Protein AF-A0A661XBQ1-F1 (afdb_monomer)

Secondary structure (DSSP, 8-state):
-EEEEPTTS-HHHHHHHHHTT-EEEETTTTT-TT--HHHHHHHHHHTTPEEEES-GGGG-TTTS-TTSSS-EEEE---TTTHHHHHHHHHHHHHT--HHHHTT-EEEE-SS-EEEE-

Nearest PDB structures (foldseek):
  4b09-assembly5_J  TM=3.484E-01  e=2.092E+00  Escherichia coli str. K-12 substr. MG1655
  5f4h-assembly1_B  TM=5.597E-01  e=8.431E+00  Saccharolobus islandicus L.S.2.15
  3q7b-assembly1_A  TM=2.937E-01  e=9.009E+00  Lassa virus Josiah

Mean predicted aligned error: 2.7 Å

Sequence (117 aa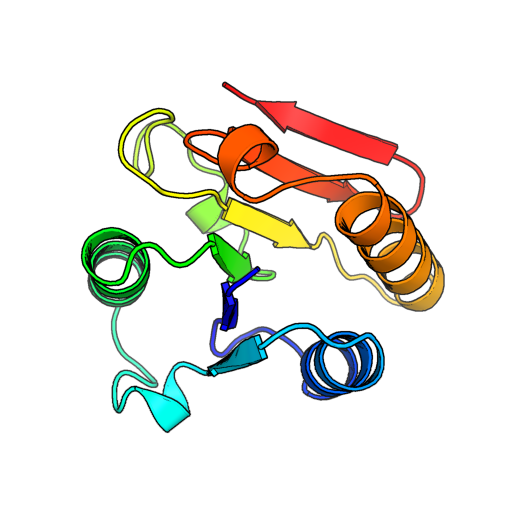):
MHFLADECVPYKTITLLKKNGFKIFTVKDLKIAGKSDSIIFNKAKSSKLTLITIDSDFGNIILYPPKIHYGIILLKLNKPNEYKIHSLLIKFLKNTTSKDLKGKLIIIEPTKIRIRK

Structure (mmCIF, N/CA/C/O backbone):
data_AF-A0A661XBQ1-F1
#
_entry.id   AF-A0A661XBQ1-F1
#
loop_
_atom_site.group_PDB
_atom_site.id
_atom_site.type_symbol
_atom_site.label_atom_id
_atom_site.label_alt_id
_atom_site.label_comp_id
_atom_site.label_asym_id
_atom_site.label_entity_id
_atom_site.label_seq_id
_atom_site.pdbx_PDB_ins_code
_atom_site.Cartn_x
_atom_site.Cartn_y
_atom_site.Cartn_z
_atom_site.occupancy
_atom_site.B_iso_or_equiv
_atom_site.auth_seq_id
_atom_site.auth_comp_id
_atom_site.auth_asym_id
_atom_site.auth_atom_id
_atom_site.pdbx_PDB_model_num
ATOM 1 N N . MET A 1 1 ? -4.634 11.375 0.494 1.00 92.88 1 MET A N 1
ATOM 2 C CA . MET A 1 1 ? -4.986 9.942 0.666 1.00 92.88 1 MET A CA 1
ATOM 3 C C . MET A 1 1 ? -4.217 9.376 1.848 1.00 92.88 1 MET A C 1
ATOM 5 O O . MET A 1 1 ? -3.130 9.875 2.126 1.00 92.88 1 MET A O 1
ATOM 9 N N . HIS A 1 2 ? -4.782 8.381 2.536 1.00 96.62 2 HIS A N 1
ATOM 10 C CA . HIS A 1 2 ? -4.204 7.778 3.737 1.00 96.62 2 HIS A CA 1
ATOM 11 C C . HIS A 1 2 ? -3.964 6.286 3.519 1.00 96.62 2 HIS A C 1
ATOM 13 O O . HIS A 1 2 ? -4.847 5.598 3.003 1.00 96.62 2 HIS A O 1
ATOM 19 N N . PHE A 1 3 ? -2.802 5.797 3.938 1.00 98.25 3 PHE A N 1
ATOM 20 C CA . PHE A 1 3 ? -2.410 4.409 3.717 1.00 98.25 3 PHE A CA 1
ATOM 21 C C . PHE A 1 3 ? -1.964 3.735 5.009 1.00 98.25 3 PHE A C 1
ATOM 23 O O . PHE A 1 3 ? -1.392 4.389 5.883 1.00 98.25 3 PHE A O 1
ATOM 30 N N . LEU A 1 4 ? -2.196 2.427 5.088 1.00 98.44 4 LEU A N 1
ATOM 31 C CA . LEU A 1 4 ? -1.547 1.533 6.037 1.00 98.44 4 LEU A CA 1
ATOM 32 C C . LEU A 1 4 ? -0.454 0.766 5.289 1.00 98.44 4 LEU A C 1
ATOM 34 O O . LEU A 1 4 ? -0.757 0.072 4.325 1.00 98.44 4 LEU A O 1
ATOM 38 N N . ALA A 1 5 ? 0.798 0.911 5.704 1.00 98.19 5 ALA A N 1
ATOM 39 C CA . ALA A 1 5 ? 1.912 0.114 5.215 1.00 98.19 5 ALA A CA 1
ATOM 40 C C . ALA A 1 5 ? 2.095 -1.113 6.110 1.00 98.19 5 ALA A C 1
ATOM 42 O O . ALA A 1 5 ? 2.266 -0.979 7.328 1.00 98.19 5 ALA A O 1
ATOM 43 N N . ASP A 1 6 ? 2.054 -2.278 5.478 1.00 96.81 6 ASP A N 1
ATOM 44 C CA . ASP A 1 6 ? 2.355 -3.570 6.081 1.00 96.81 6 ASP A CA 1
ATOM 45 C C . ASP A 1 6 ? 3.830 -3.666 6.528 1.00 96.81 6 ASP A C 1
ATOM 47 O O . ASP A 1 6 ? 4.678 -2.887 6.083 1.00 96.81 6 ASP A O 1
ATOM 51 N N . GLU A 1 7 ? 4.147 -4.609 7.415 1.00 94.94 7 GLU A N 1
ATOM 52 C CA . GLU A 1 7 ? 5.490 -4.812 7.974 1.00 94.94 7 GLU A CA 1
ATOM 53 C C . GLU A 1 7 ? 6.524 -5.163 6.902 1.00 94.94 7 GLU A C 1
ATOM 55 O O . GLU A 1 7 ? 7.676 -4.732 6.968 1.00 94.94 7 GLU A O 1
ATOM 60 N N . CYS A 1 8 ? 6.088 -5.895 5.879 1.00 94.75 8 CYS A N 1
ATOM 61 C CA . CYS A 1 8 ? 6.913 -6.312 4.757 1.00 94.75 8 CYS A CA 1
ATOM 62 C C . CYS A 1 8 ? 7.284 -5.151 3.811 1.00 94.75 8 CYS A C 1
ATOM 64 O O . CYS A 1 8 ? 8.180 -5.290 2.977 1.00 94.75 8 CYS A O 1
ATOM 66 N N . VAL A 1 9 ? 6.625 -3.988 3.914 1.00 96.62 9 VAL A N 1
ATOM 67 C CA . VAL A 1 9 ? 6.880 -2.855 3.015 1.00 96.62 9 VAL A CA 1
ATOM 68 C C . VAL A 1 9 ? 8.223 -2.195 3.355 1.00 96.62 9 VAL A C 1
ATOM 70 O O . VAL A 1 9 ? 8.396 -1.680 4.461 1.00 96.62 9 VAL A O 1
ATOM 73 N N . PRO A 1 10 ? 9.164 -2.087 2.394 1.00 95.50 10 PRO A N 1
ATOM 74 C CA . PRO A 1 10 ? 10.461 -1.476 2.658 1.00 95.50 10 PRO A CA 1
ATOM 75 C C . PRO A 1 10 ? 10.357 -0.021 3.122 1.00 95.50 10 PRO A C 1
ATOM 77 O O . PRO A 1 10 ? 9.603 0.782 2.560 1.00 95.50 10 PRO A O 1
ATOM 80 N N . TYR A 1 11 ? 11.220 0.367 4.064 1.00 95.62 11 TYR A N 1
ATOM 81 C CA . TYR A 1 11 ? 11.317 1.745 4.563 1.00 95.62 11 TYR A CA 1
ATOM 82 C C . TYR A 1 11 ? 11.510 2.781 3.441 1.00 95.62 11 TYR A C 1
ATOM 84 O O . TYR A 1 11 ? 10.955 3.881 3.481 1.00 95.62 11 TYR A O 1
ATOM 92 N N . LYS A 1 12 ? 12.242 2.414 2.383 1.00 95.81 12 LYS A N 1
ATOM 93 C CA . LYS A 1 12 ? 12.430 3.256 1.195 1.00 95.81 12 LYS A CA 1
ATOM 94 C C . LYS A 1 12 ? 11.115 3.567 0.466 1.00 95.81 12 LYS A C 1
ATOM 96 O O . LYS A 1 12 ? 10.910 4.698 0.039 1.00 95.81 12 LYS A O 1
ATOM 101 N N . THR A 1 13 ? 10.191 2.609 0.384 1.00 97.06 13 THR A N 1
ATOM 102 C CA . THR A 1 13 ? 8.848 2.8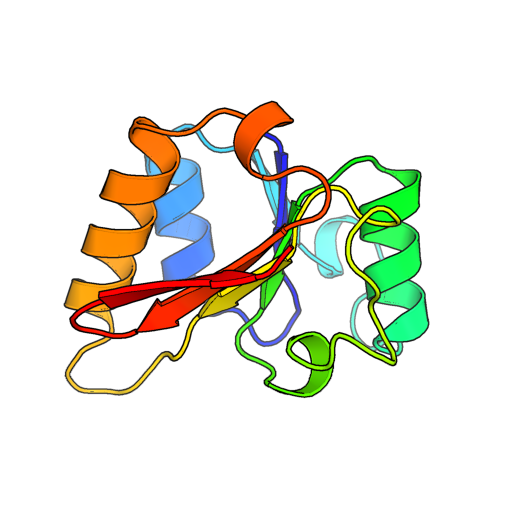34 -0.176 1.00 97.06 13 THR A CA 1
ATOM 103 C C . THR A 1 13 ? 8.048 3.793 0.708 1.00 97.06 13 THR A C 1
ATOM 105 O O . THR A 1 13 ? 7.433 4.736 0.211 1.00 97.06 13 THR A O 1
ATOM 108 N N . ILE A 1 14 ? 8.091 3.598 2.030 1.00 97.69 14 ILE A N 1
ATOM 109 C CA . ILE A 1 14 ? 7.380 4.446 3.000 1.00 97.69 14 ILE A CA 1
ATOM 110 C C . ILE A 1 14 ? 7.882 5.894 2.923 1.00 97.69 14 ILE A C 1
ATOM 112 O O . ILE A 1 14 ? 7.084 6.830 2.844 1.00 97.69 14 ILE A O 1
ATOM 116 N N . THR A 1 15 ? 9.200 6.092 2.919 1.00 97.75 15 THR A N 1
ATOM 117 C CA . THR A 1 15 ? 9.814 7.426 2.827 1.00 97.75 15 THR A CA 1
ATOM 118 C C . THR A 1 15 ? 9.521 8.107 1.498 1.00 97.75 15 THR A C 1
ATOM 120 O O . THR A 1 15 ? 9.198 9.293 1.493 1.00 97.75 15 THR A O 1
ATOM 123 N N . LEU A 1 16 ? 9.563 7.373 0.384 1.00 97.50 16 LEU A N 1
ATOM 124 C CA . LEU A 1 16 ? 9.183 7.887 -0.930 1.00 97.50 16 LEU A CA 1
ATOM 125 C C . LEU A 1 16 ? 7.742 8.415 -0.939 1.00 97.50 16 LEU A C 1
ATOM 127 O O . LEU A 1 16 ? 7.492 9.516 -1.431 1.00 97.50 16 LEU A O 1
ATOM 131 N N . LEU A 1 17 ? 6.799 7.649 -0.387 1.00 97.94 17 LEU A N 1
ATOM 132 C CA . LEU A 1 17 ? 5.394 8.048 -0.322 1.00 97.94 17 LEU A CA 1
ATOM 133 C C . LEU A 1 17 ? 5.200 9.289 0.557 1.00 97.94 17 LEU A C 1
ATOM 135 O O . LEU A 1 17 ? 4.541 10.238 0.131 1.00 97.94 17 LEU A O 1
ATOM 139 N N . LYS A 1 18 ? 5.829 9.326 1.740 1.00 97.75 18 LYS A N 1
ATOM 140 C CA . LYS A 1 18 ? 5.790 10.497 2.633 1.00 97.75 18 LYS A CA 1
ATOM 141 C C . LYS A 1 18 ? 6.346 11.753 1.951 1.00 97.75 18 LYS A C 1
ATOM 143 O O . LYS A 1 18 ? 5.700 12.795 1.987 1.00 97.75 18 LYS A O 1
ATOM 148 N N . LYS A 1 19 ? 7.484 11.646 1.251 1.00 97.81 19 LYS A N 1
ATOM 149 C CA . LYS A 1 19 ? 8.088 12.752 0.477 1.00 97.81 19 LYS A CA 1
ATOM 150 C C . LYS A 1 19 ? 7.187 13.278 -0.646 1.00 97.81 19 LYS A C 1
ATOM 152 O O . LYS A 1 19 ? 7.334 14.423 -1.048 1.00 97.81 19 LYS A O 1
ATOM 157 N N . ASN A 1 20 ? 6.254 12.466 -1.143 1.00 97.38 20 ASN A N 1
ATOM 158 C CA . ASN A 1 20 ? 5.279 12.865 -2.162 1.00 97.38 20 ASN A CA 1
ATOM 159 C C . ASN A 1 20 ? 3.938 13.346 -1.569 1.00 97.38 20 ASN A C 1
ATOM 161 O O . ASN A 1 20 ? 2.957 13.447 -2.301 1.00 97.38 20 ASN A O 1
ATOM 165 N N . GLY A 1 21 ? 3.879 13.640 -0.264 1.00 96.81 21 GLY A N 1
ATOM 166 C CA . GLY A 1 21 ? 2.703 14.226 0.390 1.00 96.81 21 GLY A CA 1
ATOM 167 C C . GLY A 1 21 ? 1.629 13.217 0.808 1.00 96.81 21 GLY A C 1
ATOM 168 O O . GLY A 1 21 ? 0.539 13.612 1.225 1.00 96.81 21 GLY A O 1
ATOM 169 N N . PHE A 1 22 ? 1.902 11.912 0.724 1.00 97.62 22 PHE A N 1
ATOM 170 C CA . PHE A 1 22 ? 0.976 10.890 1.207 1.00 97.62 22 PHE A CA 1
ATOM 171 C C . PHE A 1 22 ? 1.154 10.652 2.705 1.00 97.62 22 PHE A C 1
ATOM 173 O O . PHE A 1 22 ? 2.269 10.509 3.207 1.00 97.62 22 PHE A O 1
ATOM 180 N N . LYS A 1 23 ? 0.038 10.540 3.429 1.00 97.69 23 LYS A N 1
ATOM 181 C CA . LYS A 1 23 ? 0.057 10.217 4.857 1.00 97.69 23 LYS A CA 1
ATOM 182 C C . LYS A 1 23 ? 0.027 8.701 5.037 1.00 97.69 23 LYS A C 1
ATOM 184 O O . LYS A 1 23 ? -0.942 8.037 4.663 1.00 97.69 23 LYS A O 1
ATOM 189 N N . ILE A 1 24 ? 1.119 8.174 5.585 1.00 98.06 24 ILE A N 1
ATOM 190 C CA . ILE A 1 24 ? 1.367 6.742 5.764 1.00 98.06 24 ILE A CA 1
ATOM 191 C C . ILE A 1 24 ? 1.399 6.422 7.254 1.00 98.06 24 ILE A C 1
ATOM 193 O O . ILE A 1 24 ? 2.203 7.006 7.981 1.00 98.06 24 ILE A O 1
ATOM 197 N N . PHE A 1 25 ? 0.562 5.478 7.668 1.00 98.00 25 PHE A N 1
ATOM 198 C CA . PHE A 1 25 ? 0.644 4.793 8.951 1.00 98.00 25 PHE A CA 1
ATOM 199 C C . PHE A 1 25 ? 1.311 3.442 8.724 1.00 98.00 25 PHE A C 1
ATOM 201 O O . PHE A 1 25 ? 0.995 2.759 7.757 1.00 98.00 25 PHE A O 1
ATOM 208 N N . THR A 1 26 ? 2.226 3.044 9.588 1.00 97.50 26 THR A N 1
ATOM 209 C CA . THR A 1 26 ? 2.801 1.696 9.590 1.00 97.50 26 THR A CA 1
ATOM 210 C C . THR A 1 26 ? 2.072 0.817 10.600 1.00 97.50 26 THR A C 1
ATOM 212 O O . THR A 1 26 ? 1.427 1.316 11.526 1.00 97.50 26 THR A O 1
ATOM 215 N N . VAL A 1 27 ? 2.209 -0.504 10.478 1.00 95.94 27 VAL A N 1
ATOM 216 C CA . VAL A 1 27 ? 1.730 -1.431 11.519 1.00 95.94 27 VAL A CA 1
ATOM 217 C C . VAL A 1 27 ? 2.322 -1.117 12.902 1.00 95.94 27 VAL A C 1
ATOM 219 O O . VAL A 1 27 ? 1.644 -1.295 13.915 1.00 95.94 27 VAL A O 1
ATOM 222 N N . LYS A 1 28 ? 3.546 -0.569 12.954 1.00 95.19 28 LYS A N 1
ATOM 223 C CA . LYS A 1 28 ? 4.201 -0.111 14.189 1.00 95.19 28 LYS A CA 1
ATOM 224 C C . LYS A 1 28 ? 3.507 1.122 14.770 1.00 95.19 28 LYS A C 1
ATOM 226 O O . LYS A 1 28 ? 3.169 1.110 15.951 1.00 95.19 28 LYS A O 1
ATOM 231 N N . ASP A 1 29 ? 3.203 2.125 13.941 1.00 95.12 29 ASP A N 1
ATOM 232 C CA . ASP A 1 29 ? 2.478 3.339 14.366 1.00 95.12 29 ASP A CA 1
ATOM 233 C C . ASP A 1 29 ? 1.106 3.002 14.970 1.00 95.12 29 ASP A C 1
ATOM 235 O O . ASP A 1 29 ? 0.635 3.662 15.894 1.00 95.12 29 ASP A O 1
ATOM 239 N N . LEU A 1 30 ? 0.464 1.948 14.458 1.00 94.94 30 LEU A N 1
ATOM 240 C CA . LEU A 1 30 ? -0.850 1.491 14.907 1.00 94.94 30 LEU A CA 1
ATOM 241 C C . LEU A 1 30 ? -0.800 0.410 15.999 1.00 94.94 30 LEU A C 1
ATOM 243 O O . LEU A 1 30 ? -1.858 -0.107 16.361 1.00 94.94 30 LEU A O 1
ATOM 247 N N . LYS A 1 31 ? 0.386 0.078 16.532 1.00 96.06 31 LYS A N 1
ATOM 248 C CA . LYS A 1 31 ? 0.603 -0.955 17.566 1.00 96.06 31 LYS A CA 1
ATOM 249 C C . LYS A 1 31 ? 0.051 -2.343 17.189 1.00 96.06 31 LYS A C 1
ATOM 251 O O . LYS A 1 31 ? -0.437 -3.081 18.042 1.00 96.06 31 LYS A O 1
ATOM 256 N N . ILE A 1 32 ? 0.129 -2.698 15.908 1.00 95.62 32 ILE A N 1
ATOM 257 C CA . ILE A 1 32 ? -0.316 -3.989 15.351 1.00 95.62 32 ILE A CA 1
ATOM 258 C C . ILE A 1 32 ? 0.788 -4.700 14.550 1.00 95.62 32 ILE A C 1
ATOM 260 O O . ILE A 1 32 ? 0.489 -5.544 13.712 1.00 95.62 32 ILE A O 1
ATOM 264 N N . ALA A 1 33 ? 2.057 -4.362 14.786 1.00 94.25 33 ALA A N 1
ATOM 265 C CA . ALA A 1 33 ? 3.185 -5.110 14.225 1.00 94.25 33 ALA A CA 1
ATOM 266 C C . ALA A 1 33 ? 3.156 -6.580 14.691 1.00 94.25 33 ALA A C 1
ATOM 268 O O . ALA A 1 33 ? 2.723 -6.857 15.815 1.00 94.25 33 ALA A O 1
ATOM 269 N N . GLY A 1 34 ? 3.566 -7.513 13.826 1.00 92.94 34 GLY A N 1
ATOM 270 C CA . GLY A 1 34 ? 3.512 -8.958 14.083 1.00 92.94 34 GLY A CA 1
ATOM 271 C C . GLY A 1 34 ? 2.107 -9.558 14.258 1.00 92.94 34 GLY A C 1
ATOM 272 O O . GLY A 1 34 ? 1.981 -10.708 14.679 1.00 92.94 34 GLY A O 1
ATOM 273 N N . LYS A 1 35 ? 1.031 -8.801 14.000 1.00 96.12 35 LYS A N 1
ATOM 274 C CA . LYS A 1 35 ? -0.341 -9.333 14.001 1.00 96.12 35 LYS A CA 1
ATOM 275 C C . LYS A 1 35 ? -0.648 -10.020 12.669 1.00 96.12 35 LYS A C 1
ATOM 277 O O . LYS A 1 35 ? -0.016 -9.734 11.664 1.00 96.12 35 LYS A O 1
ATOM 282 N N . SER A 1 36 ? -1.646 -10.903 12.670 1.00 95.62 36 SER A N 1
ATOM 283 C CA . SER A 1 36 ? -2.054 -11.632 11.466 1.00 95.62 36 SER A CA 1
ATOM 284 C C . SER A 1 36 ? -2.651 -10.717 10.396 1.00 95.62 36 SER A C 1
ATOM 286 O O . SER A 1 36 ? -3.220 -9.663 10.707 1.00 95.62 36 SER A O 1
ATOM 288 N N . ASP A 1 37 ? -2.633 -11.178 9.146 1.00 95.19 37 ASP A N 1
ATOM 289 C CA . ASP A 1 37 ? -3.194 -10.456 8.003 1.00 95.19 37 ASP A CA 1
ATOM 290 C C . ASP A 1 37 ? -4.642 -10.030 8.221 1.00 95.19 37 ASP A C 1
ATOM 292 O O . ASP A 1 37 ? -5.025 -8.910 7.891 1.00 95.19 37 ASP A O 1
ATOM 296 N N . SER A 1 38 ? -5.449 -10.890 8.850 1.00 94.69 38 SER A N 1
ATOM 297 C CA . SER A 1 38 ? -6.841 -10.580 9.187 1.00 94.69 38 SER A CA 1
ATOM 298 C C . SER A 1 38 ? -6.967 -9.349 10.098 1.00 94.69 38 SER A C 1
ATOM 300 O O . SER A 1 38 ? -7.854 -8.516 9.900 1.00 94.69 38 SER A O 1
ATOM 302 N N . ILE A 1 39 ? -6.060 -9.182 11.067 1.00 96.62 39 ILE A N 1
ATOM 303 C CA . ILE A 1 39 ? -6.036 -8.032 11.979 1.00 96.62 39 ILE A CA 1
ATOM 304 C C . ILE A 1 39 ? -5.576 -6.783 11.225 1.00 96.62 39 ILE A C 1
ATOM 306 O O . ILE A 1 39 ? -6.207 -5.730 11.350 1.00 96.62 39 ILE A O 1
ATOM 310 N N . ILE A 1 40 ? -4.521 -6.894 10.413 1.00 97.25 40 ILE A N 1
ATOM 311 C CA . ILE A 1 40 ? -3.997 -5.790 9.596 1.00 97.25 40 ILE A CA 1
ATOM 312 C C . ILE A 1 40 ? -5.070 -5.304 8.611 1.00 97.25 40 ILE A C 1
ATOM 314 O O . ILE A 1 40 ? -5.369 -4.107 8.543 1.00 97.25 40 ILE A O 1
ATOM 318 N N . PHE A 1 41 ? -5.722 -6.231 7.912 1.00 96.88 41 PHE A N 1
ATOM 319 C CA . PHE A 1 41 ? -6.819 -5.965 6.990 1.00 96.88 41 PHE A CA 1
ATOM 320 C C . PHE A 1 41 ? -7.995 -5.277 7.683 1.00 96.88 41 PHE A C 1
ATOM 322 O O . PHE A 1 41 ? -8.464 -4.227 7.232 1.00 96.88 41 PHE A O 1
ATOM 329 N N . ASN A 1 42 ? -8.454 -5.819 8.814 1.00 96.44 42 ASN A N 1
ATOM 330 C CA . ASN A 1 42 ? -9.555 -5.233 9.575 1.00 96.44 42 ASN A CA 1
ATOM 331 C C . ASN A 1 42 ? -9.199 -3.844 10.113 1.00 96.44 42 ASN A C 1
ATOM 333 O O . ASN A 1 42 ? -10.056 -2.952 10.137 1.00 96.44 42 ASN A O 1
ATOM 337 N N . LYS A 1 43 ? -7.936 -3.606 10.482 1.00 97.56 43 LYS A N 1
ATOM 338 C CA . LYS A 1 43 ? -7.468 -2.276 10.875 1.00 97.56 43 LYS A CA 1
ATOM 339 C C . LYS A 1 43 ? -7.513 -1.295 9.705 1.00 97.56 43 LYS A C 1
ATOM 341 O O . LYS A 1 43 ? -8.044 -0.196 9.876 1.00 97.56 43 LYS A O 1
ATOM 346 N N . ALA A 1 44 ? -7.022 -1.684 8.527 1.00 97.12 44 ALA A N 1
ATOM 347 C CA . ALA A 1 44 ? -7.101 -0.861 7.319 1.00 97.12 44 ALA A CA 1
ATOM 348 C C . ALA A 1 44 ? -8.560 -0.528 6.969 1.00 97.12 44 ALA A C 1
ATOM 350 O O . ALA A 1 44 ? -8.904 0.636 6.760 1.00 97.12 44 ALA A O 1
ATOM 351 N N . LYS A 1 45 ? -9.438 -1.539 6.990 1.00 95.75 45 LYS A N 1
ATOM 352 C CA . LYS A 1 45 ? -10.873 -1.412 6.712 1.00 95.75 45 LYS A CA 1
ATOM 353 C C . LYS A 1 45 ? -11.573 -0.460 7.682 1.00 95.75 45 LYS A C 1
ATOM 355 O O . LYS A 1 45 ? -12.180 0.512 7.238 1.00 95.75 45 LYS A O 1
ATOM 360 N N . SER A 1 46 ? -11.478 -0.714 8.987 1.00 96.25 46 SER A N 1
ATOM 361 C CA . SER A 1 46 ? -12.129 0.107 10.026 1.00 96.25 46 SER A CA 1
ATOM 362 C C . SER A 1 46 ? -11.637 1.556 10.021 1.00 96.25 46 SER A C 1
ATOM 364 O O . SER A 1 46 ? -12.422 2.477 10.228 1.00 96.25 46 SER A O 1
ATOM 366 N N . SER A 1 47 ? -10.359 1.769 9.698 1.00 96.06 47 SER A N 1
ATOM 367 C CA . SER A 1 47 ? -9.735 3.098 9.652 1.00 96.06 47 SER A CA 1
ATOM 368 C C . SER A 1 47 ? -9.878 3.795 8.290 1.00 96.06 47 SER A C 1
ATOM 370 O O . SER A 1 47 ? -9.347 4.888 8.099 1.00 96.06 47 SER A O 1
ATOM 372 N N . LYS A 1 48 ? -10.581 3.178 7.328 1.00 96.19 48 LYS A N 1
ATOM 373 C CA . LYS A 1 48 ? -10.752 3.669 5.949 1.00 96.19 48 LYS A CA 1
ATOM 374 C C . LYS A 1 48 ? -9.426 3.972 5.233 1.00 96.19 48 LYS A C 1
ATOM 376 O O . LYS A 1 48 ? -9.331 4.928 4.462 1.00 96.19 48 LYS A O 1
ATOM 381 N N . LEU A 1 49 ? -8.403 3.162 5.499 1.00 97.56 49 LEU A N 1
ATOM 382 C CA . LEU A 1 49 ? -7.065 3.268 4.917 1.00 97.56 49 LEU A CA 1
ATOM 383 C C . LEU A 1 49 ? -6.919 2.307 3.735 1.00 97.56 49 LEU A C 1
ATOM 385 O O . LEU A 1 49 ? -7.429 1.187 3.763 1.00 97.56 49 LEU A O 1
ATOM 389 N N . THR A 1 50 ? -6.175 2.726 2.714 1.00 98.06 50 THR A N 1
ATOM 390 C CA . THR A 1 50 ? -5.709 1.815 1.664 1.00 98.06 50 THR A CA 1
ATOM 391 C C . THR A 1 50 ? -4.505 1.028 2.190 1.00 98.06 50 THR A C 1
ATOM 393 O O . THR A 1 50 ? -3.532 1.632 2.642 1.00 98.06 50 THR A O 1
ATOM 396 N N . LEU A 1 51 ? -4.552 -0.303 2.132 1.00 98.19 51 LEU A N 1
ATOM 397 C CA . LEU A 1 51 ? -3.432 -1.161 2.527 1.00 98.19 51 LEU A CA 1
ATOM 398 C C . LEU A 1 51 ? -2.369 -1.178 1.421 1.00 98.19 51 LEU A C 1
ATOM 400 O O . LEU A 1 51 ? -2.709 -1.338 0.252 1.00 98.19 51 LEU A O 1
ATOM 404 N N . ILE A 1 52 ? -1.097 -1.025 1.777 1.00 98.19 52 ILE A N 1
ATOM 405 C CA . ILE A 1 52 ? 0.056 -1.238 0.896 1.00 98.19 52 ILE A CA 1
ATOM 406 C C . ILE A 1 52 ? 0.852 -2.407 1.461 1.00 98.19 52 ILE A C 1
ATOM 408 O O . ILE A 1 52 ? 1.204 -2.389 2.639 1.00 98.19 52 ILE A O 1
ATOM 412 N N . THR A 1 53 ? 1.159 -3.386 0.617 1.00 97.81 53 THR A N 1
ATOM 413 C CA . THR A 1 53 ? 1.891 -4.599 0.996 1.00 97.81 53 THR A CA 1
ATOM 414 C C . THR A 1 53 ? 2.712 -5.129 -0.183 1.00 97.81 53 THR A C 1
ATOM 416 O O . THR A 1 53 ? 2.465 -4.772 -1.341 1.00 97.81 53 THR A O 1
ATOM 419 N N . ILE A 1 54 ? 3.725 -5.943 0.111 1.00 96.81 54 ILE A N 1
ATOM 420 C CA . ILE A 1 54 ? 4.431 -6.771 -0.880 1.00 96.81 54 ILE A CA 1
ATOM 421 C C . ILE A 1 54 ? 4.027 -8.248 -0.776 1.00 96.81 54 ILE A C 1
ATOM 423 O O . ILE A 1 54 ? 4.397 -9.040 -1.644 1.00 96.81 54 ILE A O 1
ATOM 427 N N . ASP A 1 55 ? 3.263 -8.607 0.256 1.00 95.62 55 ASP A N 1
ATOM 428 C CA . ASP A 1 55 ? 2.789 -9.962 0.486 1.00 95.62 55 ASP A CA 1
ATOM 429 C C . ASP A 1 55 ? 1.680 -10.319 -0.511 1.00 95.62 55 ASP A C 1
ATOM 431 O O . ASP A 1 55 ? 0.685 -9.609 -0.679 1.00 95.62 55 ASP A O 1
ATOM 435 N N . SER A 1 56 ? 1.880 -11.430 -1.214 1.00 94.88 56 SER A N 1
ATOM 436 C CA . SER A 1 56 ? 0.967 -11.874 -2.262 1.00 94.88 56 SER A CA 1
ATOM 437 C C . SER A 1 56 ? -0.345 -12.429 -1.718 1.00 94.88 56 SER A C 1
ATOM 439 O O . SER A 1 56 ? -1.310 -12.465 -2.487 1.00 94.88 56 SER A O 1
ATOM 441 N N . ASP A 1 57 ? -0.415 -12.775 -0.433 1.00 95.00 57 ASP A N 1
ATOM 442 C CA . ASP A 1 57 ? -1.628 -13.292 0.200 1.00 95.00 57 ASP A CA 1
ATOM 443 C C . ASP A 1 57 ? -2.749 -12.247 0.188 1.00 95.00 57 ASP A C 1
ATOM 445 O O . ASP A 1 57 ? -3.884 -12.557 -0.185 1.00 95.00 57 ASP A O 1
ATOM 449 N N . PHE A 1 58 ? -2.425 -10.964 0.387 1.00 95.06 58 PHE A N 1
ATOM 450 C CA . PHE A 1 58 ? -3.367 -9.848 0.210 1.00 95.06 58 PHE A CA 1
ATOM 451 C C . PHE A 1 58 ? -3.871 -9.661 -1.234 1.00 95.06 58 PHE A C 1
ATOM 453 O O . PHE A 1 58 ? -4.792 -8.880 -1.482 1.00 95.06 58 PHE A O 1
ATOM 460 N N . GLY A 1 59 ? -3.295 -10.374 -2.205 1.00 93.94 59 GLY A N 1
ATOM 461 C CA . GLY A 1 59 ? -3.796 -10.462 -3.576 1.00 93.94 59 GLY A CA 1
ATOM 462 C C . GLY A 1 59 ? -4.973 -11.431 -3.757 1.00 93.94 59 GLY A C 1
ATOM 463 O O . GLY A 1 59 ? -5.561 -11.472 -4.845 1.00 93.94 59 GLY A O 1
ATOM 464 N N . ASN A 1 60 ? -5.320 -12.214 -2.730 1.00 94.44 60 ASN A N 1
ATOM 465 C CA . ASN A 1 60 ? -6.416 -13.174 -2.767 1.00 94.44 60 ASN A CA 1
ATOM 466 C C . ASN A 1 60 ? -7.775 -12.476 -2.592 1.00 94.44 60 ASN A C 1
ATOM 468 O O . ASN A 1 60 ? -8.193 -12.143 -1.487 1.00 94.44 60 ASN A O 1
ATOM 472 N N . ILE A 1 61 ? -8.499 -12.305 -3.698 1.00 91.88 61 ILE A N 1
ATOM 473 C CA . ILE A 1 61 ? -9.816 -11.651 -3.720 1.00 91.88 61 ILE A CA 1
ATOM 474 C C . ILE A 1 61 ? -10.937 -12.470 -3.063 1.00 91.88 61 ILE A C 1
ATOM 476 O O . ILE A 1 61 ? -12.013 -11.933 -2.842 1.00 91.88 61 ILE A O 1
ATOM 480 N N . ILE A 1 62 ? -10.729 -13.755 -2.768 1.00 91.50 62 ILE A N 1
ATOM 481 C CA . ILE A 1 62 ? -11.711 -14.558 -2.025 1.00 91.50 62 ILE A CA 1
ATOM 482 C C . ILE A 1 62 ? -11.588 -14.242 -0.530 1.00 91.50 62 ILE A C 1
ATOM 484 O O . ILE A 1 62 ? -12.597 -14.029 0.137 1.00 91.50 62 ILE A O 1
ATOM 488 N N . LEU A 1 63 ? -10.354 -14.147 -0.021 1.00 92.12 63 LEU A N 1
ATOM 489 C CA . LEU A 1 63 ? -10.074 -13.783 1.374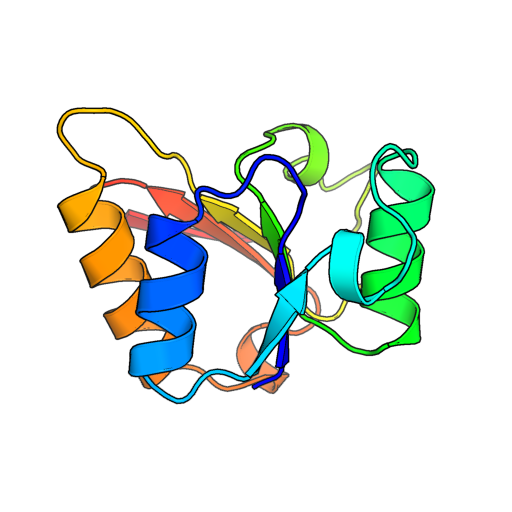 1.00 92.12 63 LEU A CA 1
ATOM 490 C C . LEU A 1 63 ? -10.288 -12.287 1.637 1.00 92.12 63 LEU A C 1
ATOM 492 O O . LEU A 1 63 ? -10.781 -11.897 2.695 1.00 92.12 63 LEU A O 1
ATOM 496 N N . TYR A 1 64 ? -9.960 -11.452 0.652 1.00 94.06 64 TYR A N 1
ATOM 497 C CA . TYR A 1 64 ? -10.046 -9.997 0.730 1.00 94.06 64 TYR A CA 1
ATOM 498 C C . TYR A 1 64 ? -10.941 -9.458 -0.391 1.00 94.06 64 TYR A C 1
ATOM 500 O O . TYR A 1 64 ? -10.444 -8.857 -1.349 1.00 94.06 64 TYR A O 1
ATOM 508 N N . PRO A 1 65 ? -12.267 -9.682 -0.309 1.00 91.00 65 PRO A N 1
ATOM 509 C CA . PRO A 1 65 ? -13.159 -9.355 -1.401 1.00 91.00 65 PRO A CA 1
ATOM 510 C C . PRO A 1 65 ? -13.150 -7.864 -1.745 1.00 91.00 65 PRO A C 1
ATOM 512 O O . PRO A 1 65 ? -13.243 -7.003 -0.859 1.00 91.00 65 PRO A O 1
ATOM 515 N N . PRO A 1 66 ? -13.117 -7.535 -3.047 1.00 83.56 66 PRO A N 1
ATOM 516 C CA . PRO A 1 66 ? -13.485 -6.212 -3.513 1.00 83.56 66 PRO A CA 1
ATOM 517 C C . PRO A 1 66 ? -14.815 -5.764 -2.886 1.00 83.56 66 PRO A C 1
ATOM 519 O O . PRO A 1 66 ? -15.669 -6.580 -2.542 1.00 83.56 66 PRO A O 1
ATOM 522 N N . LYS A 1 67 ? -15.007 -4.448 -2.742 1.00 84.75 67 LYS A N 1
ATOM 523 C CA . LYS A 1 67 ? -16.136 -3.770 -2.051 1.00 84.75 67 LYS A CA 1
ATOM 524 C C . LYS A 1 67 ? -16.049 -3.665 -0.524 1.00 84.75 67 LYS A C 1
ATOM 526 O O . LYS A 1 67 ? -16.591 -2.695 0.007 1.00 84.75 67 LYS A O 1
ATOM 531 N N . ILE A 1 68 ? -15.359 -4.564 0.189 1.00 91.12 68 ILE A N 1
ATOM 532 C CA . ILE A 1 68 ? -15.307 -4.493 1.668 1.00 91.12 68 ILE A CA 1
ATOM 533 C C . ILE A 1 68 ? -14.119 -3.699 2.226 1.00 91.12 68 ILE A C 1
ATOM 535 O O . ILE A 1 68 ? -14.078 -3.441 3.427 1.00 91.12 68 ILE A O 1
ATOM 539 N N . HIS A 1 69 ? -13.168 -3.296 1.380 1.00 94.38 69 HIS A N 1
ATOM 540 C CA . HIS A 1 69 ? -11.976 -2.538 1.769 1.00 94.38 69 HIS A CA 1
ATOM 541 C C . HIS A 1 69 ? -11.858 -1.202 1.022 1.00 94.38 69 HIS A C 1
ATOM 543 O O . HIS A 1 69 ? -12.497 -0.962 -0.003 1.00 94.38 69 HIS A O 1
ATOM 549 N N . TYR A 1 70 ? -10.985 -0.321 1.515 1.00 96.56 70 TYR A N 1
ATOM 550 C CA . TYR A 1 70 ? -10.729 1.011 0.938 1.00 96.56 70 TYR A CA 1
ATOM 551 C C . TYR A 1 70 ? -9.558 1.032 -0.056 1.00 96.56 70 TYR A C 1
ATOM 553 O O . TYR A 1 70 ? -9.081 2.086 -0.470 1.00 96.56 70 TYR A O 1
ATOM 561 N N . GLY A 1 71 ? -9.131 -0.160 -0.456 1.00 97.12 71 GLY A N 1
ATOM 562 C CA . GLY A 1 71 ? -8.137 -0.412 -1.491 1.00 97.12 71 GLY A CA 1
ATOM 563 C C . GLY A 1 71 ? -6.994 -1.252 -0.942 1.00 97.12 71 GLY A C 1
ATOM 564 O O . GLY A 1 71 ? -6.626 -1.105 0.223 1.00 97.12 71 GLY A O 1
ATOM 565 N N . ILE A 1 72 ? -6.458 -2.128 -1.782 1.00 98.00 72 ILE A N 1
ATOM 566 C CA . ILE A 1 72 ? -5.233 -2.878 -1.506 1.00 98.00 72 ILE A CA 1
ATOM 567 C C . ILE A 1 72 ? -4.278 -2.591 -2.656 1.00 98.00 72 ILE A C 1
ATOM 569 O O . ILE A 1 72 ? -4.659 -2.721 -3.818 1.00 98.00 72 ILE A O 1
ATOM 573 N N . ILE A 1 73 ? -3.055 -2.185 -2.340 1.00 98.12 73 ILE A N 1
ATOM 574 C CA . ILE A 1 73 ? -1.967 -2.003 -3.294 1.00 98.12 73 ILE A CA 1
ATOM 575 C C . ILE A 1 73 ? -0.931 -3.087 -3.019 1.00 98.12 73 ILE A C 1
ATOM 577 O O . ILE A 1 73 ? -0.198 -3.019 -2.033 1.00 98.12 73 ILE A O 1
ATOM 581 N N . LEU A 1 74 ? -0.871 -4.065 -3.917 1.00 98.00 74 LEU A N 1
ATOM 582 C CA . LEU A 1 74 ? 0.142 -5.108 -3.929 1.00 98.00 74 LEU A CA 1
ATOM 583 C C . LEU A 1 74 ? 1.310 -4.672 -4.817 1.00 98.00 74 LEU A C 1
ATOM 585 O O . LEU A 1 74 ? 1.177 -4.558 -6.039 1.00 98.00 74 LEU A O 1
ATOM 589 N N . LEU A 1 75 ? 2.464 -4.434 -4.204 1.00 97.62 75 LEU A N 1
ATOM 590 C CA . LEU A 1 75 ? 3.692 -4.072 -4.902 1.00 97.62 75 LEU A CA 1
ATOM 591 C C . LEU A 1 75 ? 4.500 -5.335 -5.205 1.00 97.62 75 LEU A C 1
ATOM 593 O O . LEU A 1 75 ? 5.036 -5.966 -4.298 1.00 97.62 75 LEU A O 1
ATOM 597 N N . LYS A 1 76 ? 4.659 -5.685 -6.484 1.00 95.25 76 LYS A N 1
ATOM 598 C CA . LYS A 1 76 ? 5.517 -6.805 -6.904 1.00 95.25 76 LYS A CA 1
ATOM 599 C C . LYS A 1 76 ? 6.985 -6.375 -6.959 1.00 95.25 76 LYS A C 1
ATOM 601 O O . LYS A 1 76 ? 7.589 -6.364 -8.029 1.00 95.25 76 LYS A O 1
ATOM 606 N N . LEU A 1 77 ? 7.535 -5.964 -5.811 1.00 90.50 77 LEU A N 1
ATOM 607 C CA . LEU A 1 77 ? 8.918 -5.492 -5.699 1.00 90.50 77 LEU A CA 1
ATOM 608 C C . LEU A 1 77 ? 9.911 -6.603 -6.054 1.00 90.50 77 LEU A C 1
ATOM 610 O O . LEU A 1 77 ? 9.891 -7.682 -5.475 1.00 90.50 77 LEU A O 1
ATOM 614 N N . ASN A 1 78 ? 10.818 -6.305 -6.982 1.00 86.50 78 ASN A N 1
ATOM 615 C CA . ASN A 1 78 ? 11.990 -7.120 -7.269 1.00 86.50 78 ASN A CA 1
ATOM 616 C C . ASN A 1 78 ? 13.198 -6.219 -7.572 1.00 86.50 78 ASN A C 1
ATOM 618 O O . ASN A 1 78 ? 13.059 -5.135 -8.142 1.00 86.50 78 ASN A O 1
ATOM 622 N N . LYS A 1 79 ?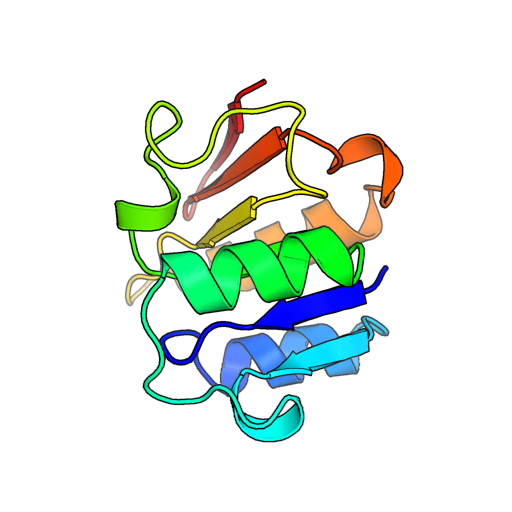 14.404 -6.654 -7.198 1.00 77.81 79 LYS A N 1
ATOM 623 C CA . LYS A 1 79 ? 15.647 -6.068 -7.726 1.00 77.81 79 LYS A CA 1
ATOM 624 C C . LYS A 1 79 ? 15.898 -6.776 -9.063 1.00 77.81 79 LYS A C 1
ATOM 626 O O . LYS A 1 79 ? 15.961 -8.001 -9.046 1.00 77.81 79 LYS A O 1
ATOM 631 N N . PRO A 1 80 ? 15.909 -6.080 -10.218 1.00 83.44 80 PRO A N 1
ATOM 632 C CA . PRO A 1 80 ? 16.400 -4.710 -10.420 1.00 83.44 80 PRO A CA 1
ATOM 633 C C . PRO A 1 80 ? 15.337 -3.607 -10.609 1.00 83.44 80 PRO A C 1
ATOM 635 O O . PRO A 1 80 ? 15.701 -2.450 -10.796 1.00 83.44 80 PRO A O 1
ATOM 638 N N . ASN A 1 81 ? 14.035 -3.906 -10.593 1.00 88.44 81 ASN A N 1
ATOM 639 C CA . ASN A 1 81 ? 13.007 -2.954 -11.046 1.00 88.44 81 ASN A CA 1
ATOM 640 C C . ASN A 1 81 ? 12.312 -2.151 -9.936 1.00 88.44 81 ASN A C 1
ATOM 642 O O . ASN A 1 81 ? 11.328 -1.464 -10.215 1.00 88.44 81 ASN A O 1
ATOM 646 N N . GLU A 1 82 ? 12.803 -2.197 -8.699 1.00 92.06 82 GLU A N 1
ATOM 647 C CA . GLU A 1 82 ? 12.248 -1.444 -7.565 1.00 92.06 82 GLU A CA 1
ATOM 648 C C . GLU A 1 82 ? 11.981 0.032 -7.919 1.00 92.06 82 GLU A C 1
ATOM 650 O O . GLU A 1 82 ? 10.891 0.542 -7.669 1.00 92.06 82 GLU A O 1
ATOM 655 N N . TYR A 1 83 ? 12.928 0.693 -8.596 1.00 93.50 83 TYR A N 1
ATOM 656 C CA . TYR A 1 83 ? 12.790 2.090 -9.018 1.00 93.50 83 TYR A CA 1
ATOM 657 C C . TYR A 1 83 ? 11.646 2.311 -10.021 1.00 93.50 83 TYR A C 1
ATOM 659 O O . TYR A 1 83 ? 10.947 3.322 -9.940 1.00 93.50 83 TYR A O 1
ATOM 667 N N . LYS A 1 84 ? 11.415 1.367 -10.947 1.00 95.12 84 LYS A N 1
ATOM 668 C CA . LYS A 1 84 ? 10.301 1.438 -11.906 1.00 95.12 84 LYS A CA 1
ATOM 669 C C . LYS A 1 84 ? 8.973 1.314 -11.178 1.00 95.12 84 LYS A C 1
ATOM 671 O O . LYS A 1 84 ? 8.063 2.090 -11.445 1.00 95.12 84 LYS A O 1
ATOM 676 N N . ILE A 1 85 ? 8.886 0.391 -10.219 1.00 96.38 85 ILE A N 1
ATOM 677 C CA . ILE A 1 85 ? 7.679 0.188 -9.412 1.00 96.38 85 ILE A CA 1
ATOM 678 C C . ILE A 1 85 ? 7.398 1.422 -8.559 1.00 96.38 85 ILE A C 1
ATOM 680 O O . ILE A 1 85 ? 6.266 1.888 -8.517 1.00 96.38 85 ILE A O 1
ATOM 684 N N . HIS A 1 86 ? 8.421 1.992 -7.923 1.00 96.62 86 HIS A N 1
ATOM 685 C CA . HIS A 1 86 ? 8.321 3.242 -7.169 1.00 96.62 86 HIS A CA 1
ATOM 686 C C . HIS A 1 86 ? 7.852 4.409 -8.041 1.00 96.62 86 HIS A C 1
ATOM 688 O O . HIS A 1 86 ? 6.918 5.114 -7.663 1.00 96.62 86 HIS A O 1
ATOM 694 N N . SER A 1 87 ? 8.445 4.587 -9.222 1.00 95.75 87 SER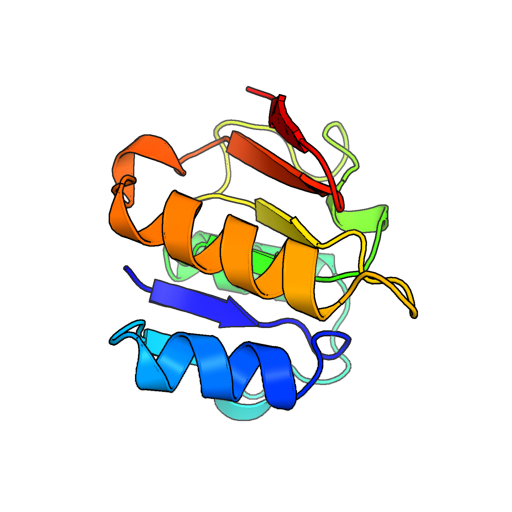 A N 1
ATOM 695 C CA . SER A 1 87 ? 8.038 5.623 -10.178 1.00 95.75 87 SER A CA 1
ATOM 696 C C . SER A 1 87 ? 6.583 5.443 -10.625 1.00 95.75 87 SER A C 1
ATOM 698 O O . SER A 1 87 ? 5.785 6.382 -10.570 1.00 95.75 87 SER A O 1
ATOM 700 N N . LEU A 1 88 ? 6.203 4.213 -10.983 1.00 96.56 88 LEU A N 1
ATOM 701 C CA . LEU A 1 88 ? 4.855 3.875 -11.427 1.00 96.56 88 LEU A CA 1
ATOM 702 C C . LEU A 1 88 ? 3.822 4.041 -10.306 1.00 96.56 88 LEU A C 1
ATOM 704 O O . LEU A 1 88 ? 2.755 4.595 -10.550 1.00 96.56 88 LEU A O 1
ATOM 708 N N . LEU A 1 89 ? 4.157 3.640 -9.076 1.00 97.38 89 LEU A N 1
ATOM 709 C CA . LEU A 1 89 ? 3.344 3.851 -7.878 1.00 97.38 89 LEU A CA 1
ATOM 710 C C . LEU A 1 89 ? 3.069 5.338 -7.654 1.00 97.38 89 LEU A C 1
ATOM 712 O O . LEU A 1 89 ? 1.916 5.725 -7.490 1.00 97.38 89 LEU A O 1
ATOM 716 N N . ILE A 1 90 ? 4.100 6.185 -7.684 1.00 97.50 90 ILE A N 1
ATOM 717 C CA . ILE A 1 90 ? 3.925 7.628 -7.487 1.00 97.50 90 ILE A CA 1
ATOM 718 C C 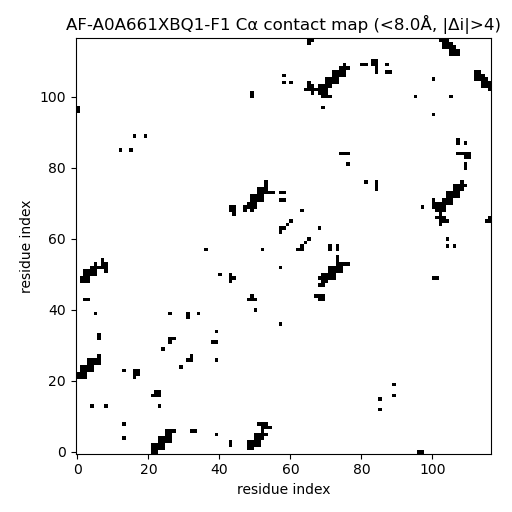. ILE A 1 90 ? 3.110 8.245 -8.622 1.00 97.50 90 ILE A C 1
ATOM 720 O O . ILE A 1 90 ? 2.173 8.996 -8.350 1.00 97.50 90 ILE A O 1
ATOM 724 N N . LYS A 1 91 ? 3.416 7.910 -9.881 1.00 96.94 91 LYS A N 1
ATOM 725 C CA . LYS A 1 91 ? 2.651 8.392 -11.038 1.00 96.94 91 LYS A CA 1
ATOM 726 C C . LYS A 1 91 ? 1.183 7.986 -10.934 1.00 96.94 91 LYS A C 1
ATOM 728 O O . LYS A 1 91 ? 0.308 8.811 -11.172 1.00 96.94 91 LYS A O 1
ATOM 733 N N . PHE A 1 92 ? 0.908 6.742 -10.559 1.00 97.19 92 PHE A N 1
ATOM 734 C CA . PHE A 1 92 ? -0.447 6.244 -10.368 1.00 97.19 92 PHE A CA 1
ATOM 735 C C . PHE A 1 92 ? -1.171 7.003 -9.257 1.00 97.19 92 PHE A C 1
ATOM 737 O O . PHE A 1 92 ? -2.236 7.567 -9.496 1.00 97.19 92 PHE A O 1
ATOM 744 N N . LEU A 1 93 ? -0.576 7.090 -8.066 1.00 97.25 93 LEU A N 1
ATOM 745 C CA . LEU A 1 93 ? -1.210 7.725 -6.912 1.00 97.25 93 LEU A CA 1
ATOM 746 C C . LEU A 1 93 ? -1.427 9.232 -7.087 1.00 97.25 93 LEU A C 1
ATOM 748 O O . LEU A 1 93 ? -2.406 9.752 -6.565 1.00 97.25 93 LEU A O 1
ATOM 752 N N . LYS A 1 94 ? -0.561 9.936 -7.826 1.00 96.56 94 LYS A N 1
ATOM 753 C CA . LYS A 1 94 ? -0.768 11.361 -8.145 1.00 96.56 94 LYS A CA 1
ATOM 754 C C . LYS A 1 94 ? -1.963 11.602 -9.072 1.00 96.56 94 LYS A C 1
ATOM 756 O O . LYS A 1 94 ? -2.546 12.675 -9.021 1.00 96.56 94 LYS A O 1
ATOM 761 N N . ASN A 1 95 ? -2.330 10.612 -9.884 1.00 96.44 95 ASN A N 1
ATOM 762 C CA . ASN A 1 95 ? -3.438 10.694 -10.840 1.00 96.44 95 ASN A CA 1
ATOM 763 C C . ASN A 1 95 ? -4.706 9.971 -10.353 1.00 96.44 95 ASN A C 1
ATOM 765 O O . ASN A 1 95 ? -5.603 9.703 -11.146 1.00 96.44 95 ASN A O 1
ATOM 769 N N . THR A 1 96 ? -4.771 9.608 -9.070 1.00 95.75 96 THR A N 1
ATOM 770 C CA . THR A 1 96 ? -5.840 8.770 -8.518 1.00 95.75 96 THR A CA 1
ATOM 771 C C . THR A 1 96 ? -6.349 9.359 -7.208 1.00 95.75 96 THR A C 1
ATOM 773 O O . THR A 1 96 ? -5.581 9.916 -6.427 1.00 95.75 96 THR A O 1
ATOM 776 N N . THR A 1 97 ? -7.644 9.216 -6.926 1.00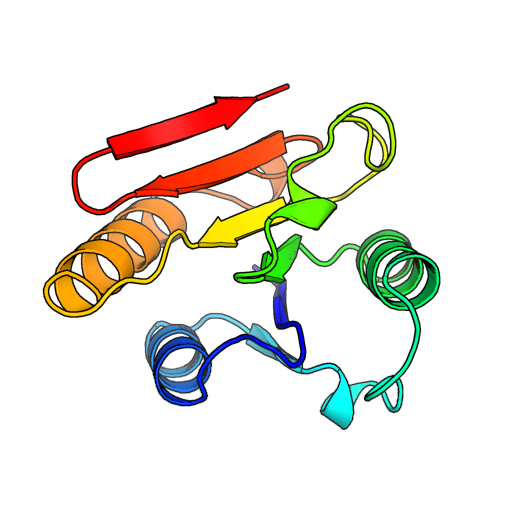 95.50 97 THR A N 1
ATOM 777 C CA . THR A 1 97 ? -8.247 9.629 -5.651 1.00 95.50 97 THR A CA 1
ATOM 778 C C . THR A 1 97 ? -8.524 8.436 -4.731 1.00 95.50 97 THR A C 1
ATOM 780 O O . THR A 1 97 ? -8.489 7.274 -5.133 1.00 95.50 97 THR A O 1
ATOM 783 N N . SER A 1 98 ? -8.870 8.691 -3.466 1.00 92.94 98 SER A N 1
ATOM 784 C CA . SER A 1 98 ? -9.310 7.623 -2.552 1.00 92.94 98 SER A CA 1
ATOM 785 C C . SER A 1 98 ? -10.575 6.904 -3.037 1.00 92.94 98 SER A C 1
ATOM 787 O O . SER A 1 98 ? -10.731 5.709 -2.786 1.00 92.94 98 SER A O 1
ATOM 789 N N . LYS A 1 99 ? -11.470 7.602 -3.754 1.00 94.00 99 LYS A N 1
ATOM 790 C CA . LYS A 1 99 ? -12.673 7.002 -4.351 1.00 94.00 99 LYS A CA 1
ATOM 791 C C . LYS A 1 99 ? -12.300 5.999 -5.440 1.00 94.00 99 LYS A C 1
ATOM 793 O O . LYS A 1 99 ? -12.905 4.934 -5.515 1.00 94.00 99 LYS A O 1
ATOM 798 N N . ASP A 1 100 ? -11.261 6.299 -6.211 1.00 94.88 100 ASP A N 1
ATOM 799 C CA . ASP A 1 100 ? -10.780 5.425 -7.277 1.00 94.88 100 ASP A CA 1
ATOM 800 C C . ASP A 1 100 ? -10.092 4.164 -6.752 1.00 94.88 100 ASP A C 1
ATOM 802 O O . ASP A 1 100 ? -10.066 3.166 -7.465 1.00 94.88 100 ASP A O 1
ATOM 806 N N . LEU A 1 101 ? -9.557 4.172 -5.529 1.00 95.88 101 LEU A N 1
ATOM 807 C CA . LEU A 1 101 ? -8.967 2.979 -4.908 1.00 95.88 101 LEU A CA 1
ATOM 808 C C . LEU A 1 101 ? -9.986 2.115 -4.159 1.00 95.88 101 LEU A C 1
ATOM 810 O O . LEU A 1 101 ? -9.741 0.928 -3.926 1.00 95.88 101 LEU A O 1
ATOM 814 N N . LYS A 1 102 ? -11.121 2.698 -3.758 1.00 96.31 102 LYS A N 1
ATOM 815 C CA . LYS A 1 102 ? -12.101 2.030 -2.903 1.00 96.31 102 LYS A CA 1
ATOM 816 C C . LYS A 1 102 ? -12.595 0.737 -3.550 1.00 96.31 102 LYS A C 1
ATOM 818 O O . LYS A 1 102 ? -13.067 0.736 -4.684 1.00 96.31 102 LYS A O 1
ATOM 823 N N . GLY A 1 103 ? -12.514 -0.355 -2.791 1.00 95.94 103 GLY A N 1
ATOM 824 C CA . GLY A 1 103 ? -12.955 -1.674 -3.223 1.00 95.94 103 GLY A CA 1
ATOM 825 C C . GLY A 1 103 ? -12.158 -2.255 -4.386 1.00 95.94 103 GLY A C 1
ATOM 826 O O . GLY A 1 103 ? -12.687 -3.135 -5.047 1.00 95.94 103 GLY A O 1
ATOM 827 N N . LYS A 1 104 ? -10.937 -1.774 -4.662 1.00 96.56 104 LYS A N 1
ATOM 828 C CA . LYS A 1 104 ? -10.091 -2.301 -5.740 1.00 96.56 104 LYS A CA 1
ATOM 829 C C . LYS A 1 104 ? -8.806 -2.913 -5.200 1.00 96.56 104 LYS A C 1
ATOM 831 O O . LYS A 1 104 ? -8.206 -2.383 -4.261 1.00 96.56 104 LYS A O 1
ATOM 836 N N . LEU A 1 105 ? -8.382 -4.006 -5.821 1.00 97.19 105 LEU A N 1
ATOM 837 C CA . LEU A 1 105 ? -7.033 -4.546 -5.679 1.00 97.19 105 LEU A CA 1
ATOM 838 C C . LEU A 1 105 ? -6.191 -4.008 -6.839 1.00 97.19 105 LEU A C 1
ATOM 840 O O . LEU A 1 105 ? -6.480 -4.273 -8.007 1.00 97.19 105 LEU A O 1
ATOM 844 N N . ILE A 1 106 ? -5.165 -3.235 -6.505 1.00 97.88 106 ILE A N 1
ATOM 845 C CA . ILE A 1 106 ? -4.218 -2.631 -7.431 1.00 97.88 106 ILE A CA 1
ATOM 846 C C . ILE A 1 106 ? -2.916 -3.410 -7.313 1.00 97.88 106 ILE A C 1
ATOM 848 O O . ILE A 1 106 ? -2.297 -3.439 -6.256 1.00 97.88 106 ILE A O 1
ATOM 852 N N . ILE A 1 107 ? -2.483 -4.026 -8.403 1.00 97.62 107 ILE A N 1
ATOM 853 C CA . ILE A 1 107 ? -1.220 -4.757 -8.464 1.00 97.62 107 ILE A CA 1
ATOM 854 C C . ILE A 1 107 ? -0.270 -3.938 -9.326 1.00 97.62 107 ILE A C 1
ATOM 856 O O . ILE A 1 107 ? -0.565 -3.694 -10.497 1.00 97.62 107 ILE A O 1
ATOM 860 N N . ILE A 1 108 ? 0.851 -3.508 -8.752 1.00 97.12 108 ILE A N 1
ATOM 861 C CA . ILE A 1 108 ? 1.862 -2.719 -9.458 1.00 97.12 108 ILE A CA 1
ATOM 862 C C . ILE A 1 108 ? 3.069 -3.605 -9.737 1.00 97.12 108 ILE A C 1
ATOM 864 O O . ILE A 1 108 ? 3.759 -4.062 -8.824 1.00 97.12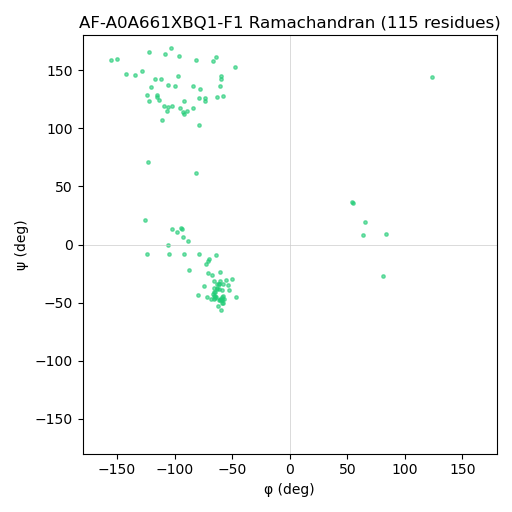 108 ILE A O 1
ATOM 868 N N . GLU A 1 109 ? 3.306 -3.831 -11.022 1.00 94.69 109 GLU A N 1
ATOM 869 C CA . GLU A 1 109 ? 4.444 -4.557 -11.571 1.00 94.69 109 GLU A CA 1
ATOM 870 C C . GLU A 1 109 ? 5.393 -3.563 -12.269 1.00 94.69 109 GLU A C 1
ATOM 872 O O . GLU A 1 109 ? 4.985 -2.443 -12.582 1.00 94.69 109 GLU A O 1
ATOM 877 N N . PRO A 1 110 ? 6.648 -3.943 -12.569 1.00 91.38 110 PRO A N 1
ATOM 878 C CA . PRO A 1 110 ? 7.626 -3.058 -13.210 1.00 91.38 110 PRO A CA 1
ATOM 879 C C . PRO A 1 110 ? 7.161 -2.318 -14.470 1.00 91.38 110 PRO A C 1
ATOM 881 O O . PRO A 1 110 ? 7.669 -1.238 -14.761 1.00 91.38 110 PRO A O 1
ATOM 884 N N . THR A 1 111 ? 6.244 -2.908 -15.238 1.00 89.88 111 THR A N 1
ATOM 885 C CA . THR A 1 111 ? 5.825 -2.404 -16.555 1.00 89.88 111 THR A CA 1
ATOM 886 C C . THR A 1 111 ? 4.327 -2.157 -16.673 1.00 89.88 111 THR A C 1
ATOM 888 O O . THR A 1 111 ? 3.887 -1.612 -17.682 1.00 89.88 111 THR A O 1
ATOM 891 N N . LYS A 1 112 ? 3.520 -2.550 -15.680 1.00 93.50 112 LYS A N 1
ATOM 892 C CA . LYS A 1 112 ? 2.061 -2.440 -15.766 1.00 93.50 112 LYS A CA 1
ATOM 893 C C . LYS A 1 112 ? 1.389 -2.361 -14.405 1.00 93.50 112 LYS A C 1
ATOM 895 O O . LYS A 1 112 ? 1.928 -2.797 -13.391 1.00 93.50 112 LYS A O 1
ATOM 900 N N . ILE A 1 113 ? 0.173 -1.830 -14.423 1.00 96.75 113 ILE A N 1
ATOM 901 C CA . ILE A 1 113 ? -0.736 -1.801 -13.281 1.00 96.75 113 ILE A CA 1
ATOM 902 C C . ILE A 1 113 ? -1.946 -2.657 -13.638 1.00 96.75 113 ILE A C 1
ATOM 904 O O . ILE A 1 113 ? -2.568 -2.440 -14.677 1.00 96.75 113 ILE A O 1
ATOM 908 N N . ARG A 1 114 ? -2.293 -3.621 -12.784 1.00 96.06 114 ARG A N 1
ATOM 909 C CA . ARG A 1 114 ? -3.540 -4.389 -12.898 1.00 96.06 114 ARG A CA 1
ATOM 910 C C . ARG A 1 114 ? -4.512 -3.911 -11.835 1.00 96.06 114 ARG A C 1
ATOM 912 O O . ARG A 1 114 ? -4.124 -3.737 -10.684 1.00 96.06 114 ARG A O 1
ATOM 919 N N . ILE A 1 115 ? -5.774 -3.742 -12.209 1.00 95.94 115 ILE A N 1
ATOM 920 C CA . ILE A 1 115 ? -6.839 -3.337 -11.292 1.00 95.94 115 ILE A CA 1
ATOM 921 C C . ILE A 1 115 ? -7.919 -4.412 -11.323 1.00 95.94 115 ILE A C 1
ATOM 923 O O . ILE A 1 115 ? -8.456 -4.718 -12.385 1.00 95.94 115 ILE A O 1
ATOM 927 N N . ARG A 1 116 ? -8.235 -4.977 -10.158 1.00 93.50 116 ARG A N 1
ATOM 928 C CA . ARG A 1 116 ? -9.330 -5.935 -9.959 1.00 93.50 116 ARG A CA 1
ATOM 929 C C . ARG A 1 116 ? -10.427 -5.290 -9.107 1.00 93.50 116 ARG A C 1
ATOM 931 O O . ARG A 1 116 ? -10.112 -4.491 -8.221 1.00 93.50 116 ARG A O 1
ATOM 938 N N . LYS A 1 117 ? -11.687 -5.593 -9.423 1.00 87.44 117 LYS A N 1
ATOM 939 C CA . LYS A 1 117 ? -12.911 -5.028 -8.829 1.00 87.44 117 LYS A CA 1
ATOM 940 C C . LYS A 1 117 ? -13.851 -6.137 -8.378 1.00 87.44 117 LYS A C 1
ATOM 942 O O . LYS A 1 117 ? -13.642 -7.276 -8.843 1.00 87.44 117 LYS A O 1
#

Foldseek 3Di:
DEAEEEPQDDPVLVVLCVVLVYHYDYCVNVVNHPHDPVVSQVVQQVVLHEYEYQDCVCVDCVVVPQQRGLAYEHEVDDPPQNVLQSVVVSVVVVVDDSVRRHRWYWYGDSPDIDIDD

Solvent-accessible surface area (backbone atoms only — not comparable to full-atom values): 6428 Å² total; per-residue (Å²): 105,52,32,32,34,40,85,77,43,53,67,69,59,55,51,53,42,44,75,70,73,37,50,74,41,40,30,65,78,69,76,47,61,95,55,55,67,70,56,55,50,50,51,21,36,77,68,64,16,23,35,34,32,52,57,67,71,81,68,37,53,84,86,54,40,53,71,73,36,34,19,37,38,38,39,64,75,44,91,89,41,44,65,45,31,53,51,50,49,51,58,50,56,76,75,50,53,62,75,74,32,43,17,24,43,35,38,40,39,62,88,50,76,48,80,46,109

pLDDT: mean 95.2, std 3.36, range [77.81, 98.44]

Radius of gyration: 12.82 Å; Cα contacts (8 Å, |Δi|>4): 206; chain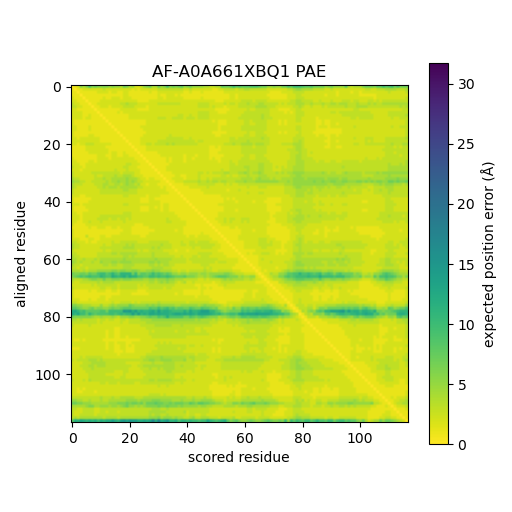s: 1; bounding box: 32×29×34 Å